Protein AF-A0A257N432-F1 (afdb_monomer_lite)

Sequence (131 aa):
MCLKPMALCAGFSHVLKADGFVFARVPDMNLVMKTVVEKNLDIEDTLYQCPSGPIIVRDVIYGWGVKIESSGCDFFAHKTGFTQKSLVSTLKLAGFPWVFSSTNADDFEILALAFKNKPNEYASKLFNIPQ

pLDDT: mean 92.03, std 8.89, range [37.16, 98.44]

Secondary structure (DSSP, 8-state):
----HHHHHHHHHHHS-TT-EEEEEEEBHHHHHHHHHHTT--TTSEEEEETTEEEEHHHHHHB-HHHHHHH--GGGB-S--B-HHHHHHHHHHTT--EEEEEEETTTTEEEEEEESSPPPHHHHHHHT---

Foldseek 3Di:
DQDPLLVVLLVCVVPDDQQDKDKDKAAAPVLLVVQCVVVVHDQQDFPDADPVGTDGNVCRAFFNPVCCVVPVDCPRTDSDHDHLVRVVVSNCSSQFVDKDWDADNVVSIIIIMTHNDDHDPVRCVVPVPDD

Radius of gyration: 16.46 Å; chains: 1; bounding box: 38×34×42 Å

Structure (mmCIF, N/CA/C/O backbone):
data_AF-A0A257N432-F1
#
_entry.id   AF-A0A257N432-F1
#
loop_
_atom_site.group_PDB
_atom_site.id
_atom_site.type_symbol
_atom_site.label_atom_id
_atom_site.label_alt_id
_atom_site.label_comp_id
_atom_site.label_asym_id
_atom_site.label_entity_id
_atom_site.label_seq_id
_atom_site.pdbx_PDB_ins_code
_atom_site.Cartn_x
_atom_site.Cartn_y
_atom_site.Cartn_z
_atom_site.occupancy
_atom_site.B_iso_or_equiv
_atom_site.auth_seq_id
_atom_site.auth_comp_id
_atom_site.auth_asym_id
_atom_site.auth_atom_id
_atom_site.pdbx_PDB_model_num
ATOM 1 N N . MET A 1 1 ? -2.175 -20.425 3.329 1.00 37.16 1 MET A N 1
ATOM 2 C CA . MET A 1 1 ? -0.756 -20.257 2.937 1.00 37.16 1 MET A CA 1
ATOM 3 C C . MET A 1 1 ? -0.558 -18.807 2.512 1.00 37.16 1 MET A C 1
ATOM 5 O O . MET A 1 1 ? -1.170 -18.383 1.541 1.00 37.16 1 MET A O 1
ATOM 9 N N . CYS A 1 2 ? 0.183 -18.015 3.288 1.00 45.75 2 CYS A N 1
ATOM 10 C CA . CYS A 1 2 ? 0.475 -16.618 2.961 1.00 45.75 2 CYS A CA 1
ATOM 11 C C . CYS A 1 2 ? 1.411 -16.595 1.737 1.00 45.75 2 CYS A C 1
ATOM 13 O O . CYS A 1 2 ? 2.518 -17.134 1.798 1.00 45.75 2 CYS A O 1
ATOM 15 N N . LEU A 1 3 ? 0.950 -16.067 0.598 1.00 54.25 3 LEU A N 1
ATOM 16 C CA . LEU A 1 3 ? 1.811 -15.843 -0.567 1.00 54.25 3 LEU A CA 1
ATOM 17 C C . LEU A 1 3 ? 2.938 -14.911 -0.122 1.00 54.25 3 LEU A C 1
ATOM 19 O O . LEU A 1 3 ? 2.669 -13.782 0.281 1.00 54.25 3 LEU A O 1
ATOM 23 N N . LYS A 1 4 ? 4.191 -15.378 -0.183 1.00 70.19 4 LYS A N 1
ATOM 24 C CA . LYS A 1 4 ? 5.351 -14.517 0.072 1.00 70.19 4 LYS A CA 1
ATOM 25 C C . LYS A 1 4 ? 5.245 -13.323 -0.883 1.00 70.19 4 LYS A C 1
ATOM 27 O O . LYS A 1 4 ? 5.277 -13.563 -2.092 1.00 70.19 4 LYS A O 1
ATOM 32 N N . PRO A 1 5 ? 5.155 -12.072 -0.395 1.00 77.62 5 PRO A N 1
ATOM 33 C CA . PRO A 1 5 ? 4.916 -10.914 -1.260 1.00 77.62 5 PRO A CA 1
ATOM 34 C C . PRO A 1 5 ? 5.954 -10.785 -2.383 1.00 77.62 5 PRO A C 1
ATOM 36 O O . PRO A 1 5 ? 5.646 -10.357 -3.491 1.00 77.62 5 PRO A O 1
ATOM 39 N N . MET A 1 6 ? 7.160 -11.298 -2.127 1.00 81.50 6 MET A N 1
ATOM 40 C CA . MET A 1 6 ? 8.233 -11.450 -3.105 1.00 81.50 6 MET A CA 1
ATOM 41 C C . MET A 1 6 ? 7.828 -12.195 -4.382 1.00 81.50 6 MET A C 1
ATOM 43 O O . MET A 1 6 ? 8.171 -11.759 -5.474 1.00 81.50 6 MET A O 1
ATOM 47 N N . ALA A 1 7 ? 7.117 -13.320 -4.263 1.00 84.25 7 ALA A N 1
ATOM 48 C CA . ALA A 1 7 ? 6.765 -14.153 -5.410 1.00 84.25 7 ALA A CA 1
ATOM 49 C C . ALA A 1 7 ? 5.762 -13.442 -6.330 1.00 84.25 7 ALA A C 1
ATOM 51 O O . ALA A 1 7 ? 5.904 -13.491 -7.549 1.00 84.25 7 ALA A O 1
ATOM 52 N N . LEU A 1 8 ? 4.796 -12.726 -5.742 1.00 84.44 8 LEU A N 1
ATOM 53 C CA . LEU A 1 8 ? 3.865 -11.878 -6.487 1.00 84.44 8 LEU A CA 1
ATOM 54 C C . LEU A 1 8 ? 4.618 -10.768 -7.229 1.00 84.44 8 LEU A C 1
ATOM 56 O O . LEU A 1 8 ? 4.452 -10.613 -8.437 1.00 84.44 8 LEU A O 1
ATOM 60 N N . CYS A 1 9 ? 5.484 -10.032 -6.523 1.00 85.69 9 CYS A N 1
ATOM 61 C CA . CYS A 1 9 ? 6.244 -8.945 -7.131 1.00 85.69 9 CYS A CA 1
ATOM 62 C C . CYS A 1 9 ? 7.183 -9.442 -8.242 1.00 85.69 9 CYS A C 1
ATOM 64 O O . CYS A 1 9 ? 7.299 -8.792 -9.278 1.00 85.69 9 CYS A O 1
ATOM 66 N N . ALA A 1 10 ? 7.807 -10.612 -8.079 1.00 89.00 10 ALA A N 1
ATOM 67 C CA . ALA A 1 10 ? 8.643 -11.220 -9.114 1.00 89.00 10 ALA A CA 1
ATOM 68 C C . ALA A 1 10 ? 7.832 -11.584 -10.373 1.00 89.00 10 ALA A C 1
ATOM 70 O O . ALA A 1 10 ? 8.325 -11.432 -11.493 1.00 89.00 10 ALA A O 1
ATOM 71 N N . GLY A 1 11 ? 6.566 -11.984 -10.205 1.00 91.38 11 GLY A N 1
ATOM 72 C CA . GLY A 1 11 ? 5.634 -12.204 -11.312 1.00 91.38 11 GLY A CA 1
ATOM 73 C C . GLY A 1 11 ? 5.430 -10.960 -12.183 1.00 91.38 11 GLY A C 1
ATOM 74 O O . GLY A 1 11 ? 5.353 -11.080 -13.405 1.00 91.38 11 GLY A O 1
ATOM 75 N N . PHE A 1 12 ? 5.440 -9.755 -11.599 1.00 94.00 12 PHE A N 1
ATOM 76 C CA . PHE A 1 12 ? 5.368 -8.511 -12.376 1.00 94.00 12 PHE A CA 1
ATOM 77 C C . PHE A 1 12 ? 6.573 -8.348 -13.304 1.00 94.00 12 PHE A C 1
ATOM 79 O O . PHE A 1 12 ? 6.416 -7.988 -14.469 1.00 94.00 12 PHE A O 1
ATOM 86 N N . SER A 1 13 ? 7.780 -8.651 -12.819 1.00 90.25 13 SER A N 1
ATOM 87 C CA . SER A 1 13 ? 8.999 -8.534 -13.629 1.00 90.25 13 SER A CA 1
ATOM 88 C C . SER A 1 13 ? 8.978 -9.476 -14.838 1.00 90.25 13 SER A C 1
ATOM 90 O O . SER A 1 13 ? 9.498 -9.126 -15.902 1.00 90.25 13 SER A O 1
ATOM 92 N N . HIS A 1 14 ? 8.328 -10.636 -14.698 1.00 91.94 14 HIS A N 1
ATOM 93 C CA . HIS A 1 14 ? 8.156 -11.607 -15.775 1.00 91.94 14 HIS A CA 1
ATOM 94 C C . HIS A 1 14 ? 7.233 -11.105 -16.899 1.00 91.94 14 HIS A C 1
ATOM 96 O O . HIS A 1 14 ? 7.546 -11.310 -18.068 1.00 91.94 14 HIS A O 1
ATOM 102 N N . VAL A 1 15 ? 6.128 -10.427 -16.566 1.00 94.50 15 VAL A N 1
ATOM 103 C CA . VAL A 1 15 ? 5.134 -9.972 -17.561 1.00 94.50 15 VAL A CA 1
ATOM 104 C C . VAL A 1 15 ? 5.432 -8.589 -18.147 1.00 94.50 15 VAL A C 1
ATOM 106 O O . VAL A 1 15 ? 4.983 -8.273 -19.248 1.00 94.50 15 VAL A O 1
ATOM 109 N N . LEU A 1 16 ? 6.178 -7.743 -17.430 1.00 95.69 16 LEU A N 1
ATOM 110 C CA . LEU A 1 16 ? 6.466 -6.377 -17.864 1.00 95.69 16 LEU A CA 1
ATOM 111 C C . LEU A 1 16 ? 7.572 -6.315 -18.927 1.00 95.69 16 LEU A C 1
ATOM 113 O O . LEU A 1 16 ? 8.662 -6.886 -18.776 1.00 95.69 16 LEU A O 1
ATOM 117 N N . LYS A 1 17 ? 7.322 -5.497 -19.958 1.00 94.56 17 LYS A N 1
ATOM 118 C CA . LYS A 1 17 ? 8.341 -5.026 -20.909 1.00 94.56 17 LYS A CA 1
ATOM 119 C C . LYS A 1 17 ? 9.475 -4.295 -20.183 1.00 94.56 17 LYS A C 1
ATOM 121 O O . LYS A 1 17 ? 9.341 -3.892 -19.030 1.00 94.56 17 LYS A O 1
ATOM 126 N N . ALA A 1 18 ? 10.603 -4.116 -20.868 1.00 91.94 18 ALA A N 1
ATOM 127 C CA . ALA A 1 18 ? 11.792 -3.480 -20.299 1.00 91.94 18 ALA A CA 1
ATOM 128 C C . ALA A 1 18 ? 11.553 -2.032 -19.822 1.00 91.94 18 ALA A C 1
ATOM 130 O O . ALA A 1 18 ? 12.188 -1.598 -18.863 1.00 91.94 18 ALA A O 1
ATOM 131 N N . ASP A 1 19 ? 10.642 -1.313 -20.472 1.00 91.06 19 ASP A N 1
ATOM 132 C CA . ASP A 1 19 ? 10.211 0.056 -20.166 1.00 91.06 19 ASP A CA 1
ATOM 133 C C . ASP A 1 19 ? 8.912 0.118 -19.340 1.00 91.06 19 ASP A C 1
ATOM 135 O O . ASP A 1 19 ? 8.427 1.202 -19.018 1.00 91.06 19 ASP A O 1
ATOM 139 N N . GLY A 1 20 ? 8.351 -1.040 -18.981 1.00 93.44 20 GLY A N 1
ATOM 140 C CA . GLY A 1 20 ? 7.176 -1.140 -18.125 1.00 93.44 20 GLY A CA 1
ATOM 141 C C . GLY A 1 20 ? 7.480 -0.811 -16.662 1.00 93.44 20 GLY A C 1
ATOM 142 O O . GLY A 1 20 ? 8.628 -0.840 -16.208 1.00 93.44 20 GLY A O 1
ATOM 143 N N . PHE A 1 21 ? 6.418 -0.543 -15.908 1.00 95.88 21 PHE A N 1
ATOM 144 C CA . PHE A 1 21 ? 6.491 -0.205 -14.491 1.00 95.88 21 PHE A CA 1
ATOM 145 C C . PHE A 1 21 ? 5.365 -0.869 -13.700 1.00 95.88 21 PHE A C 1
ATOM 147 O O . PHE A 1 21 ? 4.325 -1.237 -14.246 1.00 95.88 21 PHE A O 1
ATOM 154 N N . VAL A 1 22 ? 5.581 -1.003 -12.396 1.00 96.62 22 VAL A N 1
ATOM 155 C CA . VAL A 1 22 ? 4.549 -1.340 -11.415 1.00 96.62 22 VAL A CA 1
ATOM 156 C C . VAL A 1 22 ? 4.105 -0.048 -10.748 1.00 96.62 22 VAL A C 1
ATOM 158 O O . VAL A 1 22 ? 4.949 0.694 -10.249 1.00 96.62 22 VAL A O 1
ATOM 161 N N . PHE A 1 23 ? 2.796 0.197 -10.707 1.00 96.12 23 PHE A N 1
ATOM 162 C CA . PHE A 1 23 ? 2.193 1.203 -9.836 1.00 96.12 23 PHE A CA 1
ATOM 163 C C . PHE A 1 23 ? 1.371 0.495 -8.763 1.00 96.12 23 PHE A C 1
ATOM 165 O O . PHE A 1 23 ? 0.359 -0.135 -9.065 1.00 96.12 23 PHE A O 1
ATOM 172 N N . ALA A 1 24 ? 1.843 0.552 -7.522 1.00 94.62 24 ALA A N 1
ATOM 173 C CA . ALA A 1 24 ? 1.214 -0.093 -6.380 1.00 94.62 24 ALA A CA 1
ATOM 174 C C . ALA A 1 24 ? 0.596 0.954 -5.449 1.00 94.62 24 ALA A C 1
ATOM 176 O O . ALA A 1 24 ? 1.256 1.929 -5.087 1.00 94.62 24 ALA A O 1
ATOM 177 N N . ARG A 1 25 ? -0.652 0.702 -5.042 1.00 94.44 25 ARG A N 1
ATOM 178 C CA . ARG A 1 25 ? -1.358 1.399 -3.962 1.00 94.44 25 ARG A CA 1
ATOM 179 C C . ARG A 1 25 ? -1.744 0.353 -2.929 1.00 94.44 25 ARG A C 1
ATOM 181 O O . ARG A 1 25 ? -2.428 -0.609 -3.277 1.00 94.44 25 ARG A O 1
ATOM 188 N N . VAL A 1 26 ? -1.239 0.481 -1.708 1.00 93.19 26 VAL A N 1
ATOM 189 C CA . VAL A 1 26 ? -1.499 -0.477 -0.622 1.00 93.19 26 VAL A CA 1
ATOM 190 C C . VAL A 1 26 ? -1.672 0.262 0.701 1.00 93.19 26 VAL A C 1
ATOM 192 O O . VAL A 1 26 ? -1.106 1.347 0.840 1.00 93.19 26 VAL A O 1
ATOM 195 N N . PRO A 1 27 ? -2.377 -0.317 1.686 1.00 94.12 27 PRO A N 1
ATOM 196 C CA . PRO A 1 27 ? -2.472 0.290 3.006 1.00 94.12 27 PRO A CA 1
ATOM 197 C C . PRO A 1 27 ? -1.101 0.514 3.662 1.00 94.12 27 PRO A C 1
ATOM 199 O O . PRO A 1 27 ? -0.244 -0.377 3.636 1.00 94.12 27 PRO A O 1
ATOM 202 N N . ASP A 1 28 ? -0.905 1.681 4.280 1.00 96.69 28 ASP A N 1
ATOM 203 C CA . ASP A 1 28 ? 0.265 1.995 5.101 1.00 96.69 28 ASP A CA 1
ATOM 204 C C . ASP A 1 28 ? 0.083 1.470 6.525 1.00 96.69 28 ASP A C 1
ATOM 206 O O . ASP A 1 28 ? -0.470 2.136 7.403 1.00 96.69 28 ASP A O 1
ATOM 210 N N . MET A 1 29 ? 0.622 0.282 6.786 1.00 97.00 29 MET A N 1
ATOM 211 C CA . MET A 1 29 ? 0.540 -0.331 8.109 1.00 97.00 29 MET A CA 1
ATOM 212 C C . MET A 1 29 ? 1.244 0.487 9.191 1.00 97.00 29 MET A C 1
ATOM 214 O O . MET A 1 29 ? 0.848 0.406 10.350 1.00 97.00 29 MET A O 1
ATOM 218 N N . ASN A 1 30 ? 2.269 1.273 8.842 1.00 97.38 30 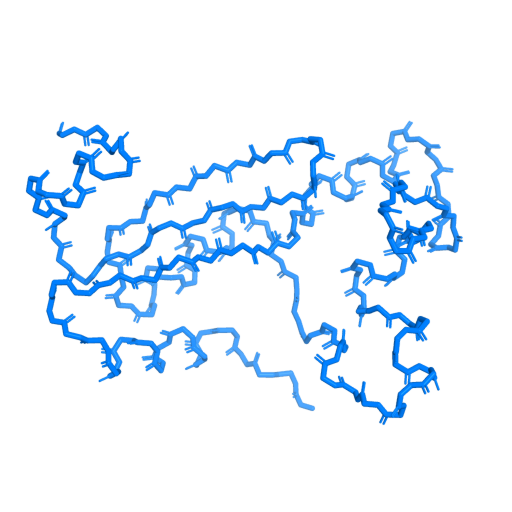ASN A N 1
ATOM 219 C CA . ASN A 1 30 ? 2.947 2.114 9.824 1.00 97.38 30 ASN A CA 1
ATOM 220 C C . ASN A 1 30 ? 2.016 3.233 10.297 1.00 97.38 30 ASN A C 1
ATOM 222 O O . ASN A 1 30 ? 1.908 3.481 11.497 1.00 97.38 30 ASN A O 1
ATOM 226 N N . LEU A 1 31 ? 1.310 3.875 9.362 1.00 97.06 31 LEU A N 1
ATOM 227 C CA . LEU A 1 31 ? 0.350 4.914 9.707 1.00 97.06 31 LEU A CA 1
ATOM 228 C C . LEU A 1 31 ? -0.853 4.346 10.460 1.00 97.06 31 LEU A C 1
ATOM 230 O O . LEU A 1 31 ? -1.241 4.918 11.474 1.00 97.06 31 LEU A O 1
ATOM 234 N N . VAL A 1 32 ? -1.388 3.202 10.021 1.00 97.25 32 VAL A N 1
ATOM 235 C CA . VAL A 1 32 ? -2.491 2.519 10.716 1.00 97.25 32 VAL A CA 1
ATOM 236 C C . VAL A 1 32 ? -2.109 2.244 12.170 1.00 97.25 32 VAL A C 1
ATOM 238 O O . VAL A 1 32 ? -2.813 2.681 13.076 1.00 97.25 32 VAL A O 1
ATOM 241 N N . MET A 1 33 ? -0.966 1.591 12.414 1.00 97.50 33 MET A N 1
ATOM 242 C CA . MET A 1 33 ? -0.505 1.280 13.774 1.00 97.50 33 MET A CA 1
ATOM 243 C C . MET A 1 33 ? -0.304 2.543 14.613 1.00 97.50 33 MET A C 1
ATOM 245 O O . MET A 1 33 ? -0.724 2.589 15.768 1.00 97.50 33 MET A O 1
ATOM 249 N N . LYS A 1 34 ?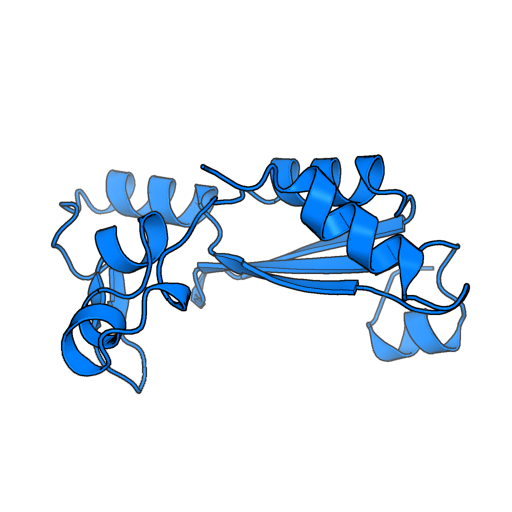 0.305 3.580 14.029 1.00 97.44 34 LYS A N 1
ATOM 250 C CA . LYS A 1 34 ? 0.512 4.862 14.702 1.00 97.44 34 LYS A CA 1
ATOM 251 C C . LYS A 1 34 ? -0.820 5.492 15.117 1.00 97.44 34 LYS A C 1
ATOM 253 O O . LYS A 1 34 ? -0.978 5.848 16.278 1.00 97.44 34 LYS A O 1
ATOM 258 N N . THR A 1 35 ? -1.786 5.578 14.204 1.00 97.50 35 THR A N 1
ATOM 259 C CA . THR A 1 35 ? -3.101 6.167 14.486 1.00 97.50 35 THR A CA 1
ATOM 260 C C . THR A 1 35 ? -3.882 5.371 15.524 1.00 97.50 35 THR A C 1
ATOM 262 O O . THR A 1 35 ? -4.490 5.978 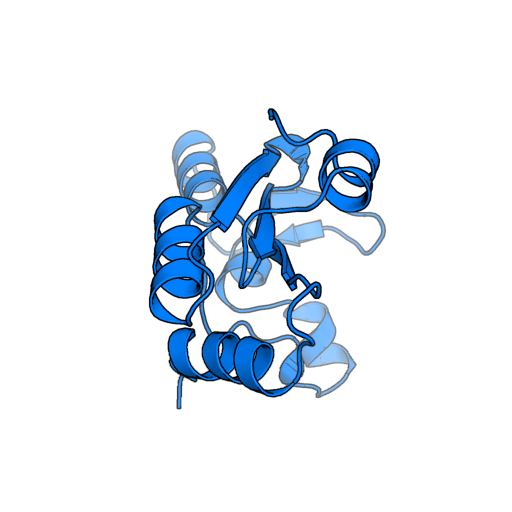16.400 1.00 97.50 35 THR A O 1
ATOM 265 N N . VAL A 1 36 ? -3.847 4.037 15.457 1.00 98.00 36 VAL A N 1
ATOM 266 C CA . VAL A 1 36 ? -4.506 3.166 16.442 1.00 98.00 36 VAL A CA 1
ATOM 267 C C . VAL A 1 36 ? -3.999 3.465 17.850 1.00 98.00 36 VAL A C 1
ATOM 269 O O . VAL A 1 36 ? -4.800 3.676 18.756 1.00 98.00 36 VAL A O 1
ATOM 272 N N . VAL A 1 37 ? -2.678 3.562 18.026 1.00 98.25 37 VAL A N 1
ATOM 273 C CA . VAL A 1 37 ? -2.072 3.872 19.328 1.00 98.25 37 VAL A CA 1
ATOM 274 C C . VAL A 1 37 ? -2.372 5.309 19.758 1.00 98.25 37 VAL A C 1
ATOM 276 O O . VAL A 1 37 ? -2.808 5.529 20.883 1.00 98.25 37 VAL A O 1
ATOM 279 N N . GLU A 1 38 ? -2.171 6.293 18.877 1.00 98.00 38 GLU A N 1
ATOM 280 C CA . GLU A 1 38 ? -2.352 7.717 19.201 1.00 98.00 38 GLU A CA 1
ATOM 281 C C . GLU A 1 38 ? -3.794 8.070 19.572 1.00 98.00 38 GLU A C 1
ATOM 283 O O . GLU A 1 38 ? -4.019 8.932 20.421 1.00 98.00 38 GLU A O 1
ATOM 288 N N . LYS A 1 39 ? -4.769 7.409 18.944 1.00 97.50 39 LYS A N 1
ATOM 289 C CA . LYS A 1 39 ? -6.196 7.628 19.198 1.00 97.50 39 LYS A CA 1
ATOM 290 C C . LYS A 1 39 ? -6.800 6.617 20.175 1.00 97.50 39 LYS A C 1
ATOM 292 O O . LYS A 1 39 ? -7.990 6.716 20.451 1.00 97.50 39 LYS A O 1
ATOM 297 N N . ASN A 1 40 ? -5.998 5.687 20.702 1.00 98.12 40 ASN A N 1
ATOM 298 C CA . ASN A 1 40 ? -6.439 4.614 21.595 1.00 98.12 40 ASN A CA 1
ATOM 299 C C . ASN A 1 40 ? -7.655 3.843 21.038 1.00 98.12 40 ASN A C 1
ATOM 301 O O . ASN A 1 40 ? -8.661 3.681 21.727 1.00 98.12 40 ASN A O 1
ATOM 305 N N . LEU A 1 41 ? -7.562 3.430 19.771 1.00 98.44 41 LEU A N 1
ATOM 306 C CA . LEU A 1 41 ? -8.619 2.695 19.072 1.00 98.44 41 LEU A CA 1
ATOM 307 C C . LEU A 1 41 ? -8.517 1.192 19.349 1.00 98.44 41 LEU A C 1
ATOM 309 O O . LEU A 1 41 ? -7.418 0.630 19.351 1.00 98.44 41 LEU A O 1
ATOM 313 N N . ASP A 1 42 ? -9.664 0.541 19.512 1.00 98.25 42 ASP A N 1
ATOM 314 C CA . ASP A 1 42 ? -9.798 -0.911 19.432 1.00 98.25 42 ASP A CA 1
ATOM 315 C C . ASP A 1 42 ? -9.773 -1.392 17.968 1.00 98.25 42 ASP A C 1
ATOM 317 O O . ASP A 1 42 ? -9.918 -0.621 17.017 1.00 98.25 42 ASP A O 1
ATOM 321 N N . ILE A 1 43 ? -9.584 -2.695 17.763 1.00 96.75 43 ILE A N 1
ATOM 322 C CA . ILE A 1 43 ? -9.576 -3.288 16.428 1.00 96.75 43 ILE A CA 1
ATOM 323 C C . ILE A 1 43 ? -10.945 -3.212 15.721 1.00 96.75 43 ILE A C 1
ATOM 325 O O . ILE A 1 43 ? -11.001 -3.198 14.487 1.00 96.75 43 ILE A O 1
ATOM 329 N N . GLU A 1 44 ? -12.037 -3.151 16.486 1.00 96.88 44 GLU A N 1
ATOM 330 C CA . GLU A 1 44 ? -13.400 -2.999 15.966 1.00 96.88 44 GLU A CA 1
ATOM 331 C C . GLU A 1 44 ? -13.831 -1.526 15.833 1.00 96.88 44 GLU A C 1
ATOM 333 O O . GLU A 1 44 ? -14.909 -1.242 15.306 1.00 96.88 44 GLU A O 1
ATOM 338 N N . ASP A 1 45 ? -12.994 -0.571 16.252 1.00 98.06 45 ASP A N 1
ATOM 339 C CA . ASP A 1 45 ? -13.296 0.850 16.101 1.00 98.06 45 ASP A CA 1
ATOM 340 C C . ASP A 1 45 ? -13.101 1.326 14.656 1.00 98.06 45 ASP A C 1
ATOM 342 O O . ASP A 1 45 ? -12.267 0.832 13.888 1.00 98.06 45 ASP A O 1
ATOM 346 N N . THR A 1 46 ? -13.868 2.354 14.285 1.00 97.00 46 THR A N 1
ATOM 347 C CA . THR A 1 46 ? -13.744 3.002 12.974 1.00 97.00 46 THR A CA 1
ATOM 348 C C . THR A 1 46 ? -12.414 3.743 12.866 1.00 97.00 46 THR A C 1
ATOM 350 O O . THR A 1 46 ? -12.156 4.686 13.614 1.00 97.00 46 THR A O 1
ATOM 353 N N . LEU A 1 47 ? -11.600 3.369 11.877 1.00 96.19 47 LEU A N 1
ATOM 354 C CA . LEU A 1 47 ? -10.344 4.044 11.567 1.00 96.19 47 LEU A CA 1
ATOM 355 C C . LEU A 1 47 ? -10.582 5.301 10.718 1.00 96.19 47 LEU A C 1
ATOM 357 O O . LEU A 1 47 ? -10.038 6.364 11.023 1.00 96.19 47 LEU A O 1
ATOM 361 N N . TYR A 1 48 ? -11.399 5.186 9.667 1.00 94.06 48 TYR A N 1
ATOM 362 C CA . TYR A 1 48 ? -11.774 6.304 8.798 1.00 94.06 48 TYR A CA 1
ATOM 363 C C . TYR A 1 48 ? -13.117 6.071 8.093 1.00 94.06 48 TYR A C 1
ATOM 365 O O . TYR A 1 48 ? -13.640 4.958 8.040 1.00 94.06 48 TYR A O 1
ATOM 373 N N . GLN A 1 49 ? -13.684 7.151 7.554 1.00 92.81 49 GLN A N 1
ATOM 374 C CA . GLN A 1 49 ? -14.904 7.123 6.749 1.00 92.81 49 GLN A CA 1
ATOM 375 C C . GLN A 1 49 ? -14.544 7.133 5.266 1.00 92.81 49 GLN A C 1
ATOM 377 O O . GLN A 1 49 ? -13.710 7.930 4.842 1.00 92.81 49 GLN A O 1
ATOM 382 N N . CYS A 1 50 ? -15.203 6.297 4.468 1.00 88.62 50 CYS A N 1
ATOM 383 C CA . CYS A 1 50 ? -15.101 6.344 3.013 1.00 88.62 50 CYS A CA 1
ATOM 384 C C . CYS A 1 50 ? -16.501 6.316 2.368 1.00 88.62 50 CYS A C 1
ATOM 386 O O . CYS A 1 50 ? -17.482 6.005 3.048 1.00 88.62 50 CYS A O 1
ATOM 388 N N . PRO A 1 51 ? -16.638 6.616 1.061 1.00 90.00 51 PRO A N 1
ATOM 389 C CA . PRO A 1 51 ? -17.942 6.627 0.389 1.00 90.00 51 PRO A CA 1
ATOM 390 C C . PRO A 1 51 ? -18.713 5.300 0.469 1.00 90.00 51 PRO A C 1
ATOM 392 O O . PRO A 1 51 ? -19.937 5.300 0.382 1.00 90.00 51 PRO A O 1
ATOM 395 N N . SER A 1 52 ? -18.014 4.173 0.636 1.00 85.88 52 SER A N 1
ATOM 396 C CA . SER A 1 52 ? -18.618 2.844 0.793 1.00 85.88 52 SER A CA 1
ATOM 397 C C . SER A 1 52 ? -18.955 2.461 2.240 1.00 85.88 52 SER A C 1
ATOM 399 O O . SER A 1 52 ? -19.436 1.352 2.460 1.00 85.88 52 SER A O 1
ATOM 401 N N . GLY A 1 53 ? -18.722 3.350 3.210 1.00 90.88 53 GLY A N 1
ATOM 402 C CA . GLY A 1 53 ? -19.013 3.137 4.630 1.00 90.88 53 GLY A CA 1
ATOM 403 C C . GLY A 1 53 ? -17.799 3.339 5.546 1.00 90.88 53 GLY A C 1
ATOM 404 O O . GLY A 1 53 ? -16.699 3.636 5.070 1.00 90.88 53 GLY A O 1
ATOM 405 N N . PRO A 1 54 ? -17.981 3.198 6.870 1.00 94.25 54 PRO A N 1
ATOM 406 C CA . PRO A 1 54 ? -16.871 3.217 7.815 1.00 94.25 54 PRO A CA 1
ATOM 407 C C . PRO A 1 54 ? -15.941 2.026 7.569 1.00 94.25 54 PRO A C 1
ATOM 409 O O . PRO A 1 54 ? -16.406 0.908 7.356 1.00 94.25 54 PRO A O 1
ATOM 412 N N . ILE A 1 55 ? -14.635 2.273 7.626 1.00 95.00 55 ILE A N 1
ATOM 413 C CA . ILE A 1 55 ? -13.603 1.237 7.587 1.00 95.00 55 ILE A CA 1
ATOM 414 C C . ILE A 1 55 ? -13.038 1.093 8.996 1.00 95.00 55 ILE A C 1
ATOM 416 O O . ILE A 1 55 ? -12.515 2.063 9.556 1.00 95.00 55 ILE A O 1
ATOM 420 N N . ILE A 1 56 ? -13.155 -0.102 9.577 1.00 96.62 56 ILE A N 1
ATOM 421 C CA . ILE A 1 56 ? -12.611 -0.394 10.911 1.00 96.62 56 ILE A CA 1
ATOM 422 C C . ILE A 1 56 ? -11.141 -0.811 10.835 1.00 96.62 56 ILE A C 1
ATOM 424 O O . ILE A 1 56 ? -10.627 -1.165 9.772 1.00 96.62 56 ILE A O 1
ATOM 428 N N . VAL A 1 57 ? -10.437 -0.796 11.966 1.00 97.12 57 VAL A N 1
ATOM 429 C CA . VAL A 1 57 ? -9.016 -1.183 12.016 1.00 97.12 57 VAL A CA 1
ATOM 430 C C . VAL A 1 57 ? -8.813 -2.608 11.483 1.00 97.12 57 VAL A C 1
ATOM 432 O O . VAL A 1 57 ? -7.912 -2.845 10.671 1.00 97.12 57 VAL A O 1
ATOM 435 N N . ARG A 1 58 ? -9.681 -3.555 11.869 1.00 96.06 58 ARG A N 1
ATOM 436 C CA . ARG A 1 58 ? -9.619 -4.950 11.402 1.00 96.06 58 ARG A CA 1
ATOM 437 C C . ARG A 1 58 ? -9.715 -5.078 9.880 1.00 96.06 58 ARG A C 1
ATOM 439 O O . ARG A 1 58 ? -9.009 -5.916 9.317 1.00 96.06 58 ARG A O 1
ATOM 446 N N . ASP A 1 59 ? -10.515 -4.233 9.224 1.00 95.25 59 ASP A N 1
ATOM 447 C CA . ASP A 1 59 ? -10.697 -4.255 7.767 1.00 95.25 59 ASP A CA 1
ATOM 448 C C . ASP A 1 59 ? -9.392 -3.954 7.028 1.00 95.25 59 ASP A C 1
ATOM 450 O O . ASP A 1 59 ? -9.091 -4.550 5.994 1.00 95.25 59 ASP A O 1
ATOM 454 N N . VAL A 1 60 ? -8.573 -3.051 7.567 1.00 94.94 60 VAL A N 1
ATOM 455 C CA . VAL A 1 60 ? -7.291 -2.701 6.950 1.00 94.94 60 VAL A CA 1
ATOM 456 C C . VAL A 1 60 ? -6.236 -3.777 7.213 1.00 94.94 60 VAL A C 1
ATOM 458 O O . VAL A 1 60 ? -5.423 -4.074 6.337 1.00 94.94 60 VAL A O 1
ATOM 461 N N . ILE A 1 61 ? -6.255 -4.402 8.393 1.00 94.31 61 ILE A N 1
ATOM 462 C CA . ILE A 1 61 ? -5.264 -5.418 8.779 1.00 94.31 61 ILE A CA 1
ATOM 463 C C . ILE A 1 61 ? -5.527 -6.757 8.078 1.00 94.31 61 ILE A C 1
ATOM 465 O O . ILE A 1 61 ? -4.598 -7.363 7.542 1.00 94.31 61 ILE A O 1
ATOM 469 N N . TYR A 1 62 ? -6.777 -7.222 8.077 1.00 93.69 62 TYR A N 1
ATOM 470 C CA . TYR A 1 62 ? -7.140 -8.567 7.616 1.00 93.69 62 TYR A CA 1
ATOM 471 C C . TYR A 1 62 ? -7.958 -8.580 6.326 1.00 93.69 62 TYR A C 1
ATOM 473 O O . TYR A 1 62 ? -8.136 -9.646 5.736 1.00 93.69 62 TYR A O 1
ATOM 481 N N . GLY A 1 63 ? -8.389 -7.418 5.840 1.00 92.62 63 GLY A N 1
ATOM 482 C CA . GLY A 1 63 ? -9.199 -7.278 4.637 1.00 92.62 63 GLY A CA 1
ATOM 483 C C . GLY A 1 63 ? -10.653 -6.932 4.935 1.00 92.62 63 GLY A C 1
ATOM 484 O O . GLY A 1 63 ? -11.128 -7.095 6.055 1.00 92.62 63 GLY A O 1
ATOM 485 N N . TRP A 1 64 ? -11.355 -6.447 3.911 1.00 92.75 64 TRP A N 1
ATOM 486 C CA . TRP A 1 64 ? -12.650 -5.778 4.055 1.00 92.75 64 TRP A CA 1
ATOM 487 C C . TRP A 1 64 ? -13.782 -6.748 4.432 1.00 92.75 64 TRP A C 1
ATOM 489 O O . TRP A 1 64 ? -14.420 -7.350 3.562 1.00 92.75 64 TRP A O 1
ATOM 499 N N . GLY A 1 65 ? -14.050 -6.882 5.733 1.00 91.62 65 GLY A N 1
ATOM 500 C CA . GLY A 1 65 ? -14.936 -7.893 6.310 1.00 91.62 65 GLY A CA 1
ATOM 501 C C . GLY A 1 65 ? -16.359 -7.814 5.769 1.00 91.62 65 GLY A C 1
ATOM 502 O O . GLY A 1 65 ? -16.879 -8.808 5.267 1.00 91.62 65 GLY A O 1
ATOM 503 N N . VAL A 1 66 ? -16.939 -6.610 5.733 1.00 90.88 66 VAL A N 1
ATOM 504 C CA . VAL A 1 66 ? -18.288 -6.362 5.182 1.00 90.88 66 VAL A CA 1
ATOM 505 C C . VAL A 1 66 ? -18.417 -6.881 3.747 1.00 90.88 66 VAL A C 1
ATOM 507 O O . VAL A 1 66 ? -19.445 -7.443 3.351 1.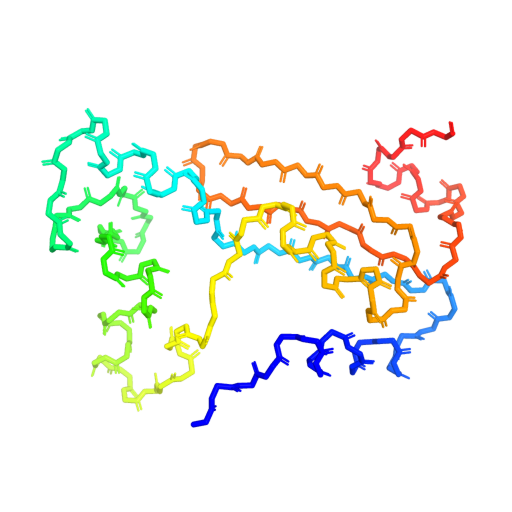00 90.88 66 VAL A O 1
ATOM 510 N N . LYS A 1 67 ? -17.366 -6.715 2.937 1.00 91.44 67 LYS A N 1
ATOM 511 C CA . LYS A 1 67 ? -17.380 -7.169 1.548 1.00 91.44 67 LYS A CA 1
ATOM 512 C C . LYS A 1 67 ? -17.188 -8.678 1.436 1.00 91.44 67 LYS A C 1
ATOM 514 O O . LYS A 1 67 ? -17.858 -9.293 0.607 1.00 91.44 67 LYS A O 1
ATOM 519 N N . ILE A 1 68 ? -16.331 -9.272 2.265 1.00 92.88 68 ILE A N 1
ATOM 520 C CA . ILE A 1 68 ? -16.160 -10.731 2.350 1.00 92.88 68 ILE A CA 1
ATOM 521 C C . ILE A 1 68 ? -17.488 -11.390 2.731 1.00 92.88 68 ILE A C 1
ATOM 523 O O . ILE A 1 68 ? -17.952 -12.270 2.014 1.00 92.88 68 ILE A O 1
ATOM 527 N N . GLU A 1 69 ? -18.133 -10.928 3.802 1.00 93.06 69 GLU A N 1
ATOM 528 C CA . GLU A 1 69 ? -19.383 -11.499 4.317 1.00 93.06 69 GLU A CA 1
ATOM 529 C C . GLU A 1 69 ? -20.529 -11.386 3.308 1.00 93.06 69 GLU A C 1
ATOM 531 O O . GLU A 1 69 ? -21.226 -12.363 3.044 1.00 93.06 69 GLU A O 1
ATOM 536 N N . SER A 1 70 ? -20.698 -10.215 2.689 1.00 94.12 70 SER A N 1
ATOM 537 C CA . SER A 1 70 ? -21.791 -9.989 1.733 1.00 94.12 70 SER A CA 1
ATOM 538 C C . SER A 1 70 ? -21.599 -10.689 0.385 1.00 94.12 70 SER A C 1
ATOM 540 O O . SER A 1 70 ? -22.585 -10.986 -0.287 1.00 94.12 70 SER A O 1
ATOM 542 N N . SER A 1 71 ? -20.355 -10.933 -0.043 1.00 94.44 71 SER A N 1
ATOM 543 C CA . SER A 1 71 ? -20.065 -11.532 -1.356 1.00 94.44 71 SER A CA 1
ATOM 544 C C . SER A 1 71 ? -19.662 -13.005 -1.309 1.00 94.44 71 SER A C 1
ATOM 546 O O . SER A 1 71 ? -19.666 -13.658 -2.351 1.00 94.44 71 SER A O 1
ATOM 548 N N . GLY A 1 72 ? -19.258 -13.521 -0.145 1.00 93.44 72 GLY A N 1
ATOM 549 C CA . GLY A 1 72 ? -18.622 -14.834 -0.011 1.00 93.44 7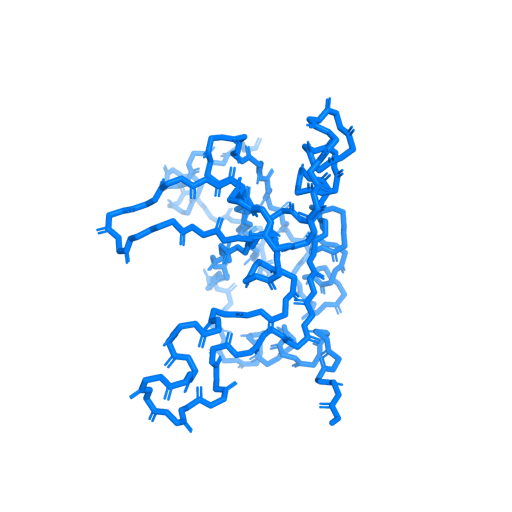2 GLY A CA 1
ATOM 550 C C . GLY A 1 72 ? -17.235 -14.931 -0.664 1.00 93.44 72 GLY A C 1
ATOM 551 O O . GLY A 1 72 ? -16.691 -16.028 -0.772 1.00 93.44 72 GLY A O 1
ATOM 552 N N . CYS A 1 73 ? -16.661 -13.814 -1.127 1.00 90.69 73 CYS A N 1
ATOM 553 C CA . CYS A 1 73 ? -15.379 -13.775 -1.826 1.00 90.69 73 CYS A CA 1
ATOM 554 C C . CYS A 1 73 ? -14.237 -13.438 -0.859 1.00 90.69 73 CYS A C 1
ATOM 556 O O . CYS A 1 73 ? -14.133 -12.315 -0.364 1.00 90.69 73 CYS A O 1
ATOM 558 N N . ASP A 1 74 ? -13.336 -14.392 -0.635 1.00 89.31 74 ASP A N 1
ATOM 559 C CA . ASP A 1 74 ? -12.185 -14.239 0.261 1.00 89.31 74 ASP A CA 1
ATOM 560 C C . ASP A 1 74 ? -11.028 -13.428 -0.353 1.00 89.31 74 ASP A C 1
ATOM 562 O O . ASP A 1 74 ? -10.052 -13.132 0.331 1.00 89.31 74 ASP A O 1
ATOM 566 N N . PHE A 1 75 ? -11.120 -13.008 -1.621 1.00 88.81 75 PHE A N 1
ATOM 567 C CA . PHE A 1 75 ? -10.082 -12.196 -2.273 1.00 88.81 75 PHE A CA 1
ATOM 568 C C . PHE A 1 75 ? -9.930 -10.799 -1.670 1.00 88.81 75 PHE A C 1
ATOM 570 O O . PHE A 1 75 ? -8.889 -10.170 -1.848 1.00 88.81 75 PHE A O 1
ATOM 577 N N . PHE A 1 76 ? -10.940 -10.332 -0.937 1.00 88.62 76 PHE A N 1
ATOM 578 C CA . PHE A 1 76 ? -10.850 -9.110 -0.143 1.00 88.62 76 PHE A CA 1
ATOM 579 C C . PHE A 1 76 ? -10.019 -9.295 1.134 1.00 88.62 76 PHE A C 1
ATOM 581 O O . PHE A 1 76 ? -9.658 -8.295 1.748 1.00 88.62 76 PHE A O 1
ATOM 588 N N . ALA A 1 77 ? -9.688 -10.533 1.526 1.00 92.12 77 ALA A N 1
ATOM 589 C CA . ALA A 1 77 ? -8.829 -10.804 2.670 1.00 92.12 77 ALA A CA 1
ATOM 590 C C . ALA A 1 77 ? -7.373 -10.443 2.355 1.00 92.12 77 ALA A C 1
ATOM 592 O O . ALA A 1 77 ? -6.767 -10.916 1.384 1.00 92.12 77 ALA A O 1
ATOM 593 N N . HIS A 1 78 ? -6.776 -9.630 3.218 1.00 90.50 78 HIS A N 1
ATOM 594 C CA . HIS A 1 78 ? -5.377 -9.264 3.104 1.00 90.50 78 HIS A CA 1
ATOM 595 C C . HIS A 1 78 ? -4.495 -10.437 3.523 1.00 90.50 78 HIS A C 1
ATOM 597 O O . HIS A 1 78 ? -4.611 -10.999 4.610 1.00 90.50 78 HIS A O 1
ATOM 603 N N . LYS A 1 79 ? -3.572 -10.812 2.636 1.00 86.81 79 LYS A N 1
ATOM 604 C CA . LYS A 1 79 ? -2.588 -11.8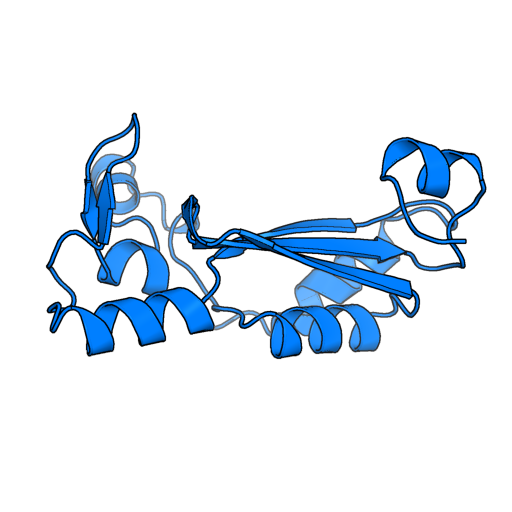72 2.907 1.00 86.81 79 LYS A CA 1
ATOM 605 C C . LYS A 1 79 ? -1.312 -11.321 3.534 1.00 86.81 79 LYS A C 1
ATOM 607 O O . LYS A 1 79 ? -0.547 -12.087 4.101 1.00 86.81 79 LYS A O 1
ATOM 612 N N . THR A 1 80 ? -1.067 -10.021 3.400 1.00 89.31 80 THR A N 1
ATOM 613 C CA . THR A 1 80 ? 0.097 -9.307 3.928 1.00 89.31 80 THR A CA 1
ATOM 614 C C . THR A 1 80 ? -0.272 -7.841 4.126 1.00 89.31 80 THR A C 1
ATOM 616 O O . THR A 1 80 ? -1.166 -7.340 3.447 1.00 89.31 80 THR A O 1
ATOM 619 N N . GLY A 1 81 ? 0.468 -7.146 4.985 1.00 90.12 81 GLY A N 1
ATOM 620 C CA . GLY A 1 81 ? 0.500 -5.685 5.034 1.00 90.12 81 GLY A CA 1
ATOM 621 C C . GLY A 1 81 ? 1.893 -5.166 4.682 1.00 90.12 81 GLY A C 1
ATOM 622 O O . GLY A 1 81 ? 2.860 -5.934 4.680 1.00 90.12 81 GLY A O 1
ATOM 623 N N . PHE A 1 82 ? 2.003 -3.870 4.395 1.00 94.88 82 PHE A N 1
ATOM 624 C CA . PHE A 1 82 ? 3.282 -3.216 4.137 1.00 94.88 82 PHE A CA 1
ATOM 625 C C . PHE A 1 82 ? 3.436 -1.934 4.951 1.00 94.88 82 PHE A C 1
ATOM 627 O O . PHE A 1 82 ? 2.515 -1.142 5.089 1.00 94.88 82 PHE A O 1
ATOM 634 N N . THR A 1 83 ? 4.653 -1.701 5.430 1.00 96.69 83 THR A N 1
ATOM 635 C CA . THR A 1 83 ? 5.186 -0.346 5.623 1.00 96.69 83 THR A CA 1
ATOM 636 C C . THR A 1 83 ? 5.921 0.087 4.355 1.00 96.69 83 THR A C 1
ATOM 638 O O . THR A 1 83 ? 6.401 -0.773 3.601 1.00 96.69 83 THR A O 1
ATOM 641 N N . GLN A 1 84 ? 6.105 1.394 4.140 1.00 97.38 84 GLN A N 1
ATOM 642 C CA . GLN A 1 84 ? 6.818 1.915 2.963 1.00 97.38 84 GLN A CA 1
ATOM 643 C C . GLN A 1 84 ? 8.184 1.236 2.770 1.00 97.38 84 GLN A C 1
ATOM 645 O O . GLN A 1 84 ? 8.513 0.770 1.678 1.00 97.38 84 GLN A O 1
ATOM 650 N N . LYS A 1 85 ? 8.946 1.073 3.860 1.00 97.19 85 LYS A N 1
ATOM 651 C CA . LYS A 1 85 ? 10.245 0.383 3.860 1.00 97.19 85 LYS A CA 1
ATOM 652 C C . LYS A 1 85 ? 10.138 -1.056 3.347 1.00 97.19 85 LYS A C 1
ATOM 654 O O . LYS A 1 85 ? 10.937 -1.472 2.507 1.00 97.19 85 LYS A O 1
ATOM 659 N N . SER A 1 86 ? 9.167 -1.819 3.849 1.00 96.19 86 SER A N 1
ATOM 660 C CA . SER A 1 86 ? 8.983 -3.223 3.463 1.00 96.19 86 SER A CA 1
ATOM 661 C C . SER A 1 86 ? 8.505 -3.387 2.014 1.00 96.19 86 SER A C 1
ATOM 663 O O . SER A 1 86 ? 8.979 -4.293 1.327 1.00 96.19 86 SER A O 1
ATOM 665 N N . LEU A 1 87 ? 7.651 -2.484 1.513 1.00 96.38 87 LEU A N 1
ATOM 666 C CA . LEU A 1 87 ? 7.201 -2.492 0.119 1.00 96.38 87 LEU A CA 1
ATOM 667 C C . LEU A 1 87 ? 8.361 -2.196 -0.835 1.00 96.38 87 LEU A C 1
ATOM 669 O O . LEU A 1 87 ? 8.615 -2.970 -1.757 1.00 96.38 87 LEU A O 1
ATOM 673 N N . VAL A 1 88 ? 9.117 -1.123 -0.573 1.00 97.31 88 VAL A N 1
ATOM 674 C CA . VAL A 1 88 ? 10.286 -0.745 -1.383 1.00 97.31 88 VAL A CA 1
ATOM 675 C C . VAL A 1 88 ? 11.324 -1.864 -1.400 1.00 97.31 88 VAL A C 1
ATOM 677 O O . VAL A 1 88 ? 11.842 -2.210 -2.461 1.00 97.31 88 VAL A O 1
ATOM 680 N N . SER A 1 89 ? 11.618 -2.461 -0.242 1.00 96.31 89 SER A N 1
ATOM 681 C CA . SER A 1 89 ? 12.550 -3.588 -0.155 1.00 96.31 89 SER A CA 1
ATOM 682 C C . SER A 1 89 ? 12.061 -4.795 -0.956 1.00 96.31 89 SER A C 1
ATOM 684 O O . SER A 1 89 ? 12.854 -5.400 -1.676 1.00 96.31 89 SER A O 1
ATOM 686 N N . THR A 1 90 ? 10.766 -5.111 -0.882 1.00 95.56 90 THR A N 1
ATOM 687 C CA . THR A 1 90 ? 10.164 -6.224 -1.627 1.00 95.56 90 THR A CA 1
ATOM 688 C C . THR A 1 90 ? 10.252 -6.000 -3.135 1.00 95.56 90 THR A C 1
ATOM 690 O O . THR A 1 90 ? 10.690 -6.892 -3.856 1.00 95.56 90 THR A O 1
ATOM 693 N N . LEU A 1 91 ? 9.912 -4.801 -3.617 1.00 96.25 91 LEU A N 1
ATOM 694 C CA . LEU A 1 91 ? 9.996 -4.453 -5.039 1.00 96.25 91 LEU A CA 1
ATOM 695 C C . LEU A 1 91 ? 11.440 -4.515 -5.558 1.00 96.25 91 LEU A C 1
ATOM 697 O O . LEU A 1 91 ? 11.688 -5.087 -6.619 1.00 96.25 91 LEU A O 1
ATOM 701 N N . LYS A 1 92 ? 12.411 -4.010 -4.789 1.00 96.12 92 LYS A N 1
ATOM 702 C CA . LYS A 1 92 ? 13.832 -4.080 -5.168 1.00 96.12 92 LYS A CA 1
ATOM 703 C C . LYS A 1 92 ? 14.325 -5.515 -5.306 1.00 96.12 92 LYS A C 1
ATOM 705 O O . LYS A 1 92 ? 14.924 -5.863 -6.320 1.00 96.12 92 LYS A O 1
ATOM 710 N N . LEU A 1 93 ? 14.033 -6.355 -4.317 1.00 94.75 93 LEU A N 1
ATOM 711 C CA . LEU A 1 93 ? 14.396 -7.774 -4.340 1.00 94.75 93 LEU A CA 1
ATOM 712 C C . LEU A 1 93 ? 13.674 -8.552 -5.453 1.00 94.75 93 LEU A C 1
ATOM 714 O O . LEU A 1 93 ? 14.211 -9.534 -5.956 1.00 94.75 93 LEU A O 1
ATOM 718 N N . ALA A 1 94 ? 12.499 -8.089 -5.882 1.00 94.25 94 ALA A N 1
ATOM 719 C CA . ALA A 1 94 ? 11.743 -8.655 -6.996 1.00 94.25 94 ALA A CA 1
ATOM 720 C C . ALA A 1 94 ? 12.243 -8.228 -8.394 1.00 94.25 94 ALA A C 1
ATOM 722 O O . ALA A 1 94 ? 11.634 -8.595 -9.400 1.00 94.25 94 ALA A O 1
ATOM 723 N N . GLY A 1 95 ? 13.343 -7.471 -8.478 1.00 94.25 95 GLY A N 1
ATOM 724 C CA . GLY A 1 95 ? 13.965 -7.081 -9.747 1.00 94.25 95 GLY A CA 1
ATOM 725 C C . GLY A 1 95 ? 13.595 -5.685 -10.249 1.00 94.25 95 GLY A C 1
ATOM 726 O O . GLY A 1 95 ? 13.771 -5.406 -11.433 1.00 94.25 95 GLY A O 1
ATOM 727 N N . PHE A 1 96 ? 13.109 -4.803 -9.370 1.00 96.81 96 PHE A N 1
ATOM 728 C CA . PHE A 1 96 ? 12.851 -3.395 -9.686 1.00 96.81 96 PHE A CA 1
ATOM 729 C C . PHE A 1 96 ? 13.850 -2.486 -8.954 1.00 96.81 96 PHE A C 1
ATOM 731 O O . PHE A 1 96 ? 13.571 -2.036 -7.843 1.00 96.81 96 PHE A O 1
ATOM 738 N N . PRO A 1 97 ? 15.039 -2.215 -9.520 1.00 95.50 97 PRO A N 1
ATOM 739 C CA . PRO A 1 97 ? 16.068 -1.434 -8.829 1.00 95.50 97 PRO A CA 1
ATOM 740 C C . PRO A 1 97 ? 15.681 0.041 -8.620 1.00 95.50 97 PRO A C 1
ATOM 742 O O . PRO A 1 97 ? 16.137 0.660 -7.655 1.00 95.50 97 PRO A O 1
ATOM 745 N N . TRP A 1 98 ? 14.816 0.592 -9.477 1.00 96.56 98 TRP A N 1
ATOM 746 C CA . TRP A 1 98 ? 14.349 1.978 -9.412 1.00 96.56 98 TRP A CA 1
ATOM 747 C C . TRP A 1 98 ? 12.949 2.023 -8.809 1.00 96.56 98 TRP A C 1
ATOM 749 O O . TRP A 1 98 ? 11.972 1.712 -9.489 1.00 96.56 98 TRP A O 1
ATOM 759 N N . VAL A 1 99 ? 12.860 2.392 -7.530 1.00 97.19 99 VAL A N 1
ATOM 760 C CA . VAL A 1 99 ? 11.589 2.486 -6.802 1.00 97.19 99 VAL A CA 1
ATOM 761 C C . VAL A 1 99 ? 11.437 3.876 -6.206 1.00 97.19 99 VAL A C 1
ATOM 763 O O . VAL A 1 99 ? 12.281 4.307 -5.420 1.00 97.19 99 VAL A O 1
ATOM 766 N N . PHE A 1 100 ? 10.337 4.536 -6.544 1.00 96.88 100 PHE A N 1
ATOM 767 C CA . PHE A 1 100 ? 9.901 5.805 -5.973 1.00 96.88 100 PHE A CA 1
ATOM 768 C C . PHE A 1 100 ? 8.666 5.529 -5.135 1.00 96.88 100 PHE A C 1
ATOM 770 O O . PHE A 1 100 ? 7.796 4.770 -5.555 1.00 96.88 100 PHE A O 1
ATOM 777 N N . SER A 1 101 ? 8.596 6.095 -3.936 1.00 96.69 101 SER A N 1
ATOM 778 C CA . SER A 1 101 ? 7.449 5.870 -3.063 1.00 96.69 101 SER A CA 1
ATOM 779 C C . SER A 1 101 ? 7.135 7.093 -2.229 1.00 96.69 101 SER A C 1
ATOM 781 O O . SER A 1 101 ? 8.039 7.842 -1.859 1.00 96.69 101 SER A O 1
ATOM 783 N N . SER A 1 102 ? 5.861 7.248 -1.915 1.00 95.25 102 SER A N 1
ATOM 784 C CA . SER A 1 102 ? 5.333 8.258 -1.009 1.00 95.25 102 SER A CA 1
ATOM 785 C C . SER A 1 102 ? 4.246 7.634 -0.145 1.00 95.25 102 SER A C 1
ATOM 787 O O . SER A 1 102 ? 3.737 6.550 -0.441 1.00 95.25 102 SER A O 1
ATOM 789 N N . THR A 1 103 ? 3.909 8.312 0.940 1.00 95.00 103 THR A N 1
ATOM 790 C CA . THR A 1 103 ? 2.768 7.967 1.782 1.00 95.00 103 THR A CA 1
ATOM 791 C C . THR A 1 103 ? 1.768 9.112 1.749 1.00 95.00 103 THR A C 1
ATOM 793 O O . THR A 1 103 ? 2.162 10.276 1.634 1.00 95.00 103 THR A O 1
ATOM 796 N N . ASN A 1 104 ? 0.479 8.785 1.818 1.00 89.31 104 ASN A N 1
ATOM 797 C CA . ASN A 1 104 ? -0.582 9.761 2.025 1.00 89.31 104 ASN A CA 1
ATOM 798 C C . ASN A 1 104 ? -1.213 9.528 3.399 1.00 89.31 104 ASN A C 1
ATOM 800 O O . ASN A 1 104 ? -1.748 8.449 3.662 1.00 89.31 104 ASN A O 1
ATOM 804 N N . ALA A 1 105 ? -1.135 10.541 4.262 1.00 83.44 105 ALA A N 1
ATOM 805 C CA . ALA A 1 105 ? -1.668 10.459 5.612 1.00 83.44 105 ALA A CA 1
ATOM 806 C C . ALA A 1 105 ? -3.202 10.416 5.640 1.00 83.44 105 ALA A C 1
ATOM 808 O O . ALA A 1 105 ? -3.771 9.730 6.485 1.00 83.44 105 ALA A O 1
ATOM 809 N N . ASP A 1 106 ? -3.856 11.103 4.704 1.00 84.50 106 ASP A N 1
ATOM 810 C CA . ASP A 1 106 ? -5.316 11.221 4.694 1.00 84.50 106 ASP A CA 1
ATOM 811 C C . ASP A 1 106 ? -5.996 9.929 4.217 1.00 84.50 106 ASP A C 1
ATOM 813 O O . ASP A 1 106 ? -7.090 9.599 4.671 1.00 84.50 106 ASP A O 1
ATOM 817 N N . ASP A 1 107 ? -5.313 9.159 3.363 1.00 85.06 107 ASP A N 1
ATOM 818 C CA . ASP A 1 107 ? -5.860 7.948 2.736 1.00 85.06 107 ASP A CA 1
ATOM 819 C C . ASP A 1 107 ? -5.330 6.638 3.349 1.00 85.06 107 ASP A C 1
ATOM 821 O O . ASP A 1 107 ? -5.751 5.558 2.945 1.00 85.06 107 ASP A O 1
ATOM 825 N N . PHE A 1 108 ? -4.399 6.693 4.310 1.00 93.12 108 PHE A N 1
ATOM 826 C CA . PHE A 1 108 ? -3.701 5.507 4.833 1.00 93.12 108 PHE A CA 1
ATOM 827 C C . PHE A 1 108 ? -3.038 4.656 3.745 1.00 93.12 108 PHE A C 1
ATOM 829 O O . PHE A 1 108 ? -3.030 3.428 3.825 1.00 93.12 108 PHE A O 1
ATOM 836 N N . GLU A 1 109 ? -2.442 5.293 2.738 1.00 94.50 109 GLU A N 1
ATOM 837 C CA . GLU A 1 109 ? -1.866 4.600 1.586 1.00 94.50 109 GLU A CA 1
ATOM 838 C C . GLU A 1 109 ? -0.362 4.824 1.434 1.00 94.50 109 GLU A C 1
ATOM 840 O O . GLU A 1 109 ? 0.168 5.920 1.632 1.00 94.50 109 GLU A O 1
ATOM 845 N N . ILE A 1 110 ? 0.314 3.776 0.970 1.00 97.12 110 ILE A N 1
ATOM 846 C CA . ILE A 1 110 ? 1.628 3.848 0.340 1.00 97.12 110 ILE A CA 1
ATOM 847 C C . ILE A 1 110 ? 1.414 3.795 -1.169 1.00 97.12 110 ILE A C 1
ATOM 849 O O . ILE A 1 110 ? 0.814 2.851 -1.692 1.00 97.12 110 ILE A O 1
ATOM 853 N N . LEU A 1 111 ? 1.984 4.768 -1.871 1.00 96.31 111 LEU A N 1
ATOM 854 C CA . LEU A 1 111 ? 2.116 4.763 -3.321 1.00 96.31 111 LEU A CA 1
ATOM 855 C C . LEU A 1 111 ? 3.539 4.340 -3.679 1.00 96.31 111 LEU A C 1
ATOM 857 O O . LEU A 1 111 ? 4.503 4.863 -3.118 1.00 96.31 111 LEU A O 1
ATOM 861 N N . ALA A 1 112 ? 3.694 3.411 -4.620 1.00 97.06 112 ALA A N 1
ATOM 862 C CA . ALA A 1 112 ? 5.002 3.025 -5.137 1.00 97.06 112 ALA A CA 1
ATOM 863 C C . ALA A 1 112 ? 5.000 2.873 -6.660 1.00 97.06 112 ALA A C 1
ATOM 865 O O . ALA A 1 112 ? 4.155 2.185 -7.229 1.00 97.06 112 ALA A O 1
ATOM 866 N N . LEU A 1 113 ? 5.999 3.474 -7.302 1.00 97.44 113 LEU A N 1
ATOM 867 C CA . LEU A 1 113 ? 6.342 3.286 -8.706 1.00 97.44 113 LEU A CA 1
ATOM 868 C C . LEU A 1 113 ? 7.658 2.518 -8.790 1.00 97.44 113 LEU A C 1
ATOM 870 O O . LEU A 1 113 ? 8.660 2.954 -8.228 1.00 97.44 113 LEU A O 1
ATOM 874 N N . ALA A 1 114 ? 7.661 1.387 -9.487 1.00 97.31 114 ALA A N 1
ATOM 875 C CA . ALA A 1 114 ? 8.813 0.498 -9.591 1.00 97.31 114 ALA A CA 1
ATOM 876 C C . ALA A 1 114 ? 9.129 0.155 -11.051 1.00 97.31 114 ALA A C 1
ATOM 878 O O . ALA A 1 114 ? 8.263 -0.315 -11.786 1.00 97.31 114 ALA A O 1
ATOM 879 N N . PHE A 1 115 ? 10.383 0.355 -11.461 1.00 97.00 115 PHE A N 1
ATOM 880 C CA . PHE A 1 115 ? 10.849 0.173 -12.837 1.00 97.00 115 PHE A CA 1
ATOM 881 C C . PHE A 1 115 ? 11.993 -0.845 -12.909 1.00 97.00 115 PHE A C 1
ATOM 883 O O . PHE A 1 115 ? 12.847 -0.908 -12.019 1.00 97.00 115 PHE A O 1
ATOM 890 N N . LYS A 1 116 ? 12.023 -1.632 -13.994 1.00 95.38 116 LYS A N 1
ATOM 891 C CA . LYS A 1 116 ? 13.103 -2.601 -14.279 1.00 95.38 116 LYS A CA 1
ATOM 892 C C . LYS A 1 116 ? 14.404 -1.897 -14.673 1.00 95.38 116 LYS A C 1
ATOM 894 O O . LYS A 1 116 ? 15.487 -2.351 -14.325 1.00 95.38 116 LYS A O 1
ATOM 899 N N . ASN A 1 117 ? 14.278 -0.768 -15.365 1.00 94.38 117 ASN A N 1
ATOM 900 C CA . ASN A 1 117 ? 15.374 0.078 -15.827 1.00 94.38 117 ASN A CA 1
ATOM 901 C C . ASN A 1 117 ? 15.182 1.512 -15.331 1.00 94.38 117 ASN A C 1
ATOM 903 O O . ASN A 1 117 ? 14.126 1.845 -14.792 1.00 94.38 117 ASN A O 1
ATOM 907 N N . LYS A 1 118 ? 16.195 2.366 -15.520 1.00 94.75 118 LYS A N 1
ATOM 908 C CA . LYS A 1 118 ? 16.063 3.794 -15.210 1.00 94.75 118 LYS A CA 1
ATOM 909 C C . LYS A 1 118 ? 14.846 4.355 -15.972 1.00 94.75 118 LYS A C 1
ATOM 911 O O . LYS A 1 118 ? 14.765 4.112 -17.180 1.00 94.75 118 LYS A O 1
ATOM 916 N N . PRO A 1 119 ? 13.918 5.073 -15.311 1.00 94.06 119 PRO A N 1
ATOM 917 C CA . PRO A 1 119 ? 12.788 5.694 -15.993 1.00 94.06 119 PRO A CA 1
ATOM 918 C C . PRO A 1 119 ? 13.265 6.586 -17.140 1.00 94.06 119 PRO A C 1
ATOM 920 O O . PRO A 1 119 ? 14.212 7.361 -16.985 1.00 94.06 119 PRO A O 1
ATOM 923 N N . ASN A 1 120 ? 12.624 6.451 -18.299 1.00 93.06 120 ASN A N 1
ATOM 924 C CA . ASN A 1 120 ? 12.886 7.330 -19.432 1.00 93.06 120 ASN A CA 1
ATOM 925 C C . ASN A 1 120 ? 12.226 8.702 -19.213 1.00 93.06 120 ASN A C 1
ATOM 927 O O . ASN A 1 120 ? 11.417 8.888 -18.305 1.00 93.06 120 ASN A O 1
ATOM 931 N N . GLU A 1 121 ? 12.548 9.665 -20.074 1.00 93.12 121 GLU A N 1
ATOM 932 C CA . GLU A 1 121 ? 12.039 11.033 -19.950 1.00 93.12 121 GLU A CA 1
ATOM 933 C C . GLU A 1 121 ? 10.501 11.102 -19.947 1.00 93.12 121 GLU A C 1
ATOM 935 O O . GLU A 1 121 ? 9.924 11.891 -19.200 1.00 93.12 121 GLU A O 1
ATOM 940 N N . TYR A 1 122 ? 9.837 10.250 -20.737 1.00 92.62 122 TYR A N 1
ATOM 941 C CA . TYR A 1 122 ? 8.376 10.170 -20.772 1.00 92.62 122 TYR A CA 1
ATOM 942 C C . TYR A 1 122 ? 7.803 9.751 -19.414 1.00 92.62 122 TYR A C 1
ATOM 944 O O . TYR A 1 122 ? 6.952 10.451 -18.870 1.00 92.62 122 TYR A O 1
ATOM 952 N N . ALA A 1 123 ? 8.301 8.655 -18.837 1.00 92.75 123 ALA A N 1
ATOM 953 C CA . ALA A 1 123 ? 7.866 8.174 -17.530 1.00 92.75 123 ALA A CA 1
ATOM 954 C C . ALA A 1 123 ? 8.182 9.188 -16.422 1.00 92.75 123 ALA A C 1
ATOM 956 O O . ALA A 1 123 ? 7.334 9.442 -15.566 1.00 92.75 123 ALA A O 1
ATOM 957 N N . SER A 1 124 ? 9.361 9.815 -16.459 1.00 92.94 124 SER A N 1
ATOM 958 C CA . SER A 1 124 ? 9.729 10.827 -15.469 1.00 92.94 124 SER A CA 1
ATOM 959 C C . SER A 1 124 ? 8.800 12.037 -15.507 1.00 92.94 124 SER A C 1
ATOM 961 O O . SER A 1 124 ? 8.390 12.509 -14.450 1.00 92.94 124 SER A O 1
ATOM 963 N N . LYS A 1 125 ? 8.411 12.506 -16.701 1.00 94.00 125 LYS A N 1
ATOM 964 C CA . LYS A 1 125 ? 7.432 13.595 -16.854 1.00 94.00 125 LYS A CA 1
ATOM 965 C C . LYS A 1 125 ? 6.028 13.171 -16.432 1.00 94.00 125 LYS A C 1
ATOM 967 O O . LYS A 1 125 ? 5.366 13.918 -15.726 1.00 94.00 125 LYS A O 1
ATOM 972 N N . LEU A 1 126 ? 5.587 11.978 -16.834 1.00 93.62 126 LEU A N 1
ATOM 973 C CA . LEU A 1 126 ? 4.251 11.467 -16.515 1.00 93.62 126 LEU A CA 1
ATOM 974 C C . LEU A 1 126 ? 4.015 11.374 -15.001 1.00 93.62 126 LEU A C 1
ATOM 976 O O . LEU A 1 126 ? 2.922 11.673 -14.528 1.00 93.62 126 LEU A O 1
ATOM 980 N N . PHE A 1 127 ? 5.042 10.972 -14.251 1.00 92.88 127 PHE A N 1
ATOM 981 C CA . PHE A 1 127 ? 4.947 10.719 -12.814 1.00 92.88 127 PHE A CA 1
ATOM 982 C C . PHE A 1 127 ? 5.640 11.768 -11.937 1.00 92.88 127 PHE A C 1
ATOM 984 O O . PHE A 1 127 ? 5.715 11.578 -10.726 1.00 92.88 127 PHE A O 1
ATOM 991 N N . ASN A 1 128 ? 6.149 12.858 -12.521 1.00 92.19 128 ASN A N 1
ATOM 992 C CA . ASN A 1 128 ? 6.915 13.894 -11.817 1.00 92.19 128 ASN A CA 1
ATOM 993 C C . ASN A 1 128 ? 8.087 13.325 -10.988 1.00 92.19 128 ASN A C 1
ATOM 995 O O . ASN A 1 128 ? 8.330 13.733 -9.852 1.00 92.19 128 ASN A O 1
ATOM 999 N N . ILE A 1 129 ? 8.807 12.353 -11.554 1.00 88.25 129 ILE A N 1
ATOM 1000 C CA . ILE A 1 129 ? 9.967 11.730 -10.910 1.00 88.25 129 ILE A CA 1
ATOM 1001 C C . ILE A 1 129 ? 11.180 12.669 -11.054 1.00 88.25 129 ILE A C 1
ATOM 1003 O O . ILE A 1 129 ? 11.475 13.085 -12.180 1.00 88.25 129 ILE A O 1
ATOM 1007 N N . PRO A 1 130 ? 11.915 12.977 -9.966 1.00 77.81 130 PRO A N 1
ATOM 1008 C CA . PRO A 1 130 ? 13.160 13.742 -10.047 1.00 77.81 130 PRO A CA 1
ATOM 1009 C C . PRO A 1 130 ? 14.180 13.037 -10.955 1.00 77.81 130 PRO A C 1
ATOM 1011 O O . PRO A 1 130 ? 14.369 11.824 -10.830 1.00 77.81 130 PRO A O 1
ATOM 1014 N N . GLN A 1 131 ? 14.812 13.778 -11.873 1.00 62.41 131 GLN A N 1
ATOM 1015 C CA . GLN A 1 131 ? 15.809 13.231 -12.808 1.00 62.41 131 GLN A CA 1
ATOM 1016 C C . GLN A 1 131 ? 17.201 13.058 -12.200 1.00 62.41 131 GLN A C 1
ATOM 1018 O O . GLN A 1 131 ? 17.593 13.916 -11.379 1.00 62.41 131 GLN A O 1
#